Protein AF-A0A1G2TM35-F1 (afdb_monomer_lite)

Sequence (67 aa):
MKKQINKLKNLPDILTLKQTRNILSVHPNTLRNWDNRGILRAIRYGNRGDRRWKKEVILALLKNDKK

InterPro domains:
  IPR009061 Putative DNA-binding domain superfamily [SSF46955] (14-62)
  IPR041657 Helix-turn-helix domain, group 17 [PF12728] (15-64)

Foldseek 3Di:
DVVLVVLLVPDDQKAALVSLCVSVVDDSVVVVVCCVVVVFPFQQDPPVGGGIHGSVSSVVVVVVVPD

Organism: NCBI:txid1802751

Secondary structure (DSSP, 8-state):
-HHHHHHHHTS-SEEEHHHHHHHHT--HHHHHHHHHTTSSPPEEETTTTEEEEEHHHHHHHHHHTT-

pLDDT: mean 86.77, std 10.12, range [44.28, 94.5]

Radius of gyration: 11.53 Å; chains: 1; bounding box: 24×26×32 Å

Structure (mmCIF, N/CA/C/O backbone):
data_AF-A0A1G2TM35-F1
#
_entry.id   AF-A0A1G2TM35-F1
#
loop_
_atom_site.group_PDB
_atom_site.id
_atom_site.type_symbol
_atom_site.label_atom_id
_atom_site.label_alt_id
_atom_site.label_comp_id
_atom_site.label_asym_id
_atom_site.label_entity_id
_atom_site.label_seq_id
_atom_site.pdbx_PDB_ins_code
_atom_site.Cartn_x
_atom_site.Cartn_y
_atom_site.Cartn_z
_atom_site.occupancy
_atom_site.B_iso_or_equiv
_atom_site.auth_seq_id
_atom_site.auth_comp_id
_atom_site.auth_asym_id
_atom_site.auth_atom_id
_atom_site.pdbx_PDB_model_num
ATOM 1 N N . MET A 1 1 ? -7.452 8.695 12.040 1.00 58.41 1 MET A N 1
ATOM 2 C CA . MET A 1 1 ? -7.873 8.017 10.786 1.00 58.41 1 MET A CA 1
ATOM 3 C C . MET A 1 1 ? -8.628 8.905 9.776 1.00 58.41 1 MET A C 1
ATOM 5 O O . MET A 1 1 ? -8.316 8.817 8.595 1.00 58.41 1 MET A O 1
ATOM 9 N N . LYS A 1 2 ? -9.545 9.823 10.159 1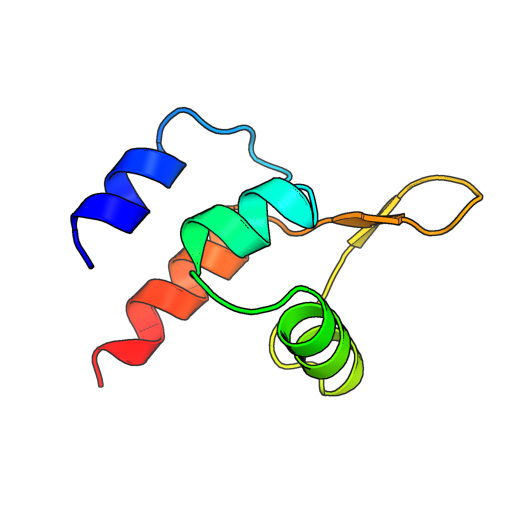.00 59.88 2 LYS A N 1
ATOM 10 C CA . LYS A 1 2 ? -10.244 10.733 9.198 1.00 59.88 2 LYS A CA 1
ATOM 11 C C . LYS A 1 2 ? -9.297 11.519 8.259 1.00 59.88 2 LYS A C 1
ATOM 13 O O . LYS A 1 2 ? -9.596 11.707 7.084 1.00 59.88 2 LYS A O 1
ATOM 18 N N . LYS A 1 3 ? -8.107 11.893 8.748 1.00 69.25 3 LYS A N 1
ATOM 19 C CA . LYS A 1 3 ? -7.051 12.585 7.980 1.00 69.25 3 LYS A CA 1
ATOM 20 C C . LYS A 1 3 ? -6.515 11.772 6.786 1.00 69.25 3 LYS A C 1
ATOM 22 O O . LYS A 1 3 ? -6.155 12.361 5.774 1.00 69.25 3 LYS A O 1
ATOM 27 N N . GLN A 1 4 ? -6.471 10.439 6.878 1.00 74.81 4 GLN A N 1
ATOM 28 C CA . GLN A 1 4 ? -5.952 9.568 5.808 1.00 74.81 4 GLN A CA 1
ATOM 29 C C . GLN A 1 4 ? -6.958 9.427 4.661 1.00 74.81 4 GLN A C 1
ATOM 31 O O . GLN A 1 4 ? -6.576 9.497 3.497 1.00 74.81 4 GLN A O 1
ATOM 36 N N . ILE A 1 5 ? -8.250 9.333 4.988 1.00 76.38 5 ILE A N 1
ATOM 37 C CA . ILE A 1 5 ? -9.338 9.287 4.000 1.00 76.38 5 ILE A CA 1
ATOM 38 C C . ILE A 1 5 ? -9.388 10.593 3.194 1.00 76.38 5 ILE A C 1
ATOM 40 O O . ILE A 1 5 ? -9.523 10.557 1.973 1.00 76.38 5 ILE A O 1
ATOM 44 N N . ASN A 1 6 ? -9.193 11.744 3.845 1.00 79.12 6 ASN A N 1
ATOM 45 C CA . ASN A 1 6 ? -9.132 13.033 3.150 1.00 79.12 6 ASN A CA 1
ATOM 46 C C . ASN A 1 6 ? -7.923 13.141 2.209 1.00 79.12 6 ASN A C 1
ATOM 48 O O . ASN A 1 6 ? -8.068 13.657 1.106 1.00 79.12 6 ASN A O 1
ATOM 52 N N . LYS A 1 7 ? -6.756 12.594 2.587 1.00 77.12 7 LYS A N 1
ATOM 53 C CA . LYS A 1 7 ? -5.593 12.518 1.683 1.00 77.12 7 LYS A CA 1
ATOM 54 C C . LYS A 1 7 ? -5.867 11.660 0.447 1.00 77.12 7 LYS A C 1
ATOM 56 O O . LYS A 1 7 ? -5.309 11.937 -0.606 1.00 77.12 7 LYS A O 1
ATOM 61 N N . LEU A 1 8 ? -6.718 10.640 0.566 1.00 80.88 8 LEU A N 1
ATOM 62 C CA . LEU A 1 8 ? -7.080 9.769 -0.549 1.00 80.88 8 LEU A CA 1
ATOM 63 C C . LEU A 1 8 ? -7.922 10.491 -1.609 1.00 80.88 8 LEU A C 1
ATOM 65 O O . LEU A 1 8 ? -7.804 10.172 -2.787 1.00 80.88 8 LEU A O 1
ATOM 69 N N . LYS A 1 9 ? -8.777 11.444 -1.209 1.00 78.75 9 LYS A N 1
ATOM 70 C CA . LYS A 1 9 ? -9.748 12.090 -2.111 1.00 78.75 9 LYS A CA 1
ATOM 71 C C . LYS A 1 9 ? -9.086 12.736 -3.330 1.00 78.75 9 LYS A C 1
ATOM 73 O O . LYS A 1 9 ? -9.550 12.494 -4.436 1.00 78.75 9 LYS A O 1
ATOM 78 N N . ASN A 1 10 ? -7.963 13.422 -3.130 1.00 82.19 10 ASN A N 1
ATOM 79 C CA . ASN A 1 10 ? -7.263 14.179 -4.178 1.00 82.19 10 ASN A CA 1
ATOM 80 C C . ASN A 1 10 ? -6.174 13.371 -4.906 1.00 82.19 10 ASN A C 1
ATOM 82 O O . ASN A 1 10 ? -5.388 13.938 -5.660 1.00 82.19 10 ASN A O 1
ATOM 86 N N . LEU A 1 11 ? -6.067 12.068 -4.637 1.00 85.25 11 LEU A N 1
ATOM 87 C CA . LEU A 1 11 ? -5.063 11.203 -5.250 1.00 85.25 11 LEU A CA 1
ATOM 88 C C . LEU A 1 11 ? -5.662 10.358 -6.383 1.00 85.25 11 LEU A C 1
ATOM 90 O O . LEU A 1 11 ? -6.853 10.021 -6.318 1.00 85.25 11 LEU A O 1
ATOM 94 N N . PRO A 1 12 ? -4.829 9.981 -7.374 1.00 89.38 12 PRO A N 1
ATOM 95 C CA . PRO A 1 12 ? -5.241 9.138 -8.491 1.00 89.38 12 PRO A CA 1
ATOM 96 C C . PRO A 1 12 ? -5.713 7.755 -8.027 1.00 89.38 12 PRO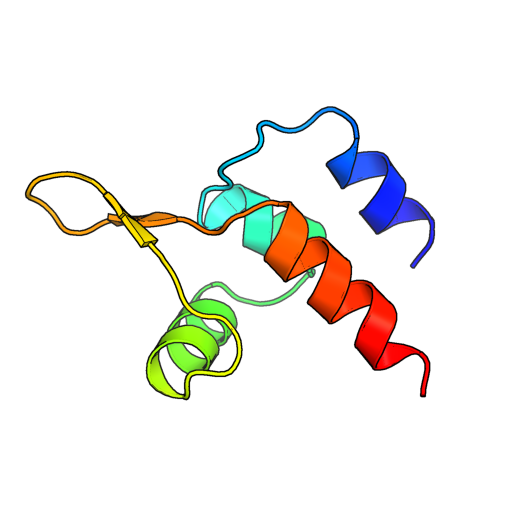 A C 1
ATOM 98 O O . PRO A 1 12 ? -5.380 7.296 -6.931 1.00 89.38 12 PRO A O 1
ATOM 101 N N . ASP A 1 13 ? -6.449 7.066 -8.898 1.00 90.38 13 ASP A N 1
ATOM 102 C CA . ASP A 1 13 ? -7.028 5.748 -8.599 1.00 90.38 13 ASP A CA 1
ATOM 103 C C . ASP A 1 13 ? -5.976 4.653 -8.424 1.00 90.38 13 ASP A C 1
ATOM 105 O O . ASP A 1 13 ? -6.205 3.659 -7.732 1.00 90.38 13 ASP A O 1
ATOM 109 N N . ILE A 1 14 ? -4.795 4.854 -9.007 1.00 92.94 14 ILE A N 1
ATOM 110 C CA . ILE A 1 14 ? -3.644 3.975 -8.854 1.00 92.94 14 ILE A CA 1
ATOM 111 C C . ILE A 1 14 ? -2.560 4.715 -8.077 1.00 92.94 14 ILE A C 1
ATOM 113 O O . ILE A 1 14 ? -2.037 5.742 -8.506 1.00 92.94 14 ILE A O 1
ATOM 117 N N . LEU A 1 15 ? -2.186 4.141 -6.941 1.00 93.25 15 LEU A N 1
ATOM 118 C CA . LEU A 1 15 ? -1.233 4.699 -6.003 1.00 93.25 15 LEU A CA 1
ATOM 119 C C . LEU A 1 15 ? 0.119 4.003 -6.113 1.00 93.25 15 LEU A C 1
ATOM 121 O O . LEU A 1 15 ? 0.237 2.780 -6.195 1.00 93.25 15 LEU A O 1
ATOM 125 N N . THR A 1 16 ? 1.167 4.813 -6.070 1.00 93.88 16 THR A N 1
ATOM 126 C CA . THR A 1 16 ? 2.556 4.356 -5.994 1.00 93.88 16 THR A CA 1
ATOM 127 C C . THR A 1 16 ? 2.911 3.877 -4.586 1.00 93.88 16 THR A C 1
ATOM 129 O O . THR A 1 16 ? 2.214 4.172 -3.609 1.00 93.88 16 THR A O 1
ATOM 132 N N . LEU A 1 17 ? 4.057 3.203 -4.451 1.00 92.12 17 LEU A N 1
ATOM 133 C CA . LEU A 1 17 ? 4.623 2.816 -3.154 1.00 92.12 17 LEU A CA 1
ATOM 134 C C . LEU A 1 17 ? 4.750 4.010 -2.201 1.00 92.12 17 LEU A C 1
ATOM 136 O O . LEU A 1 17 ? 4.352 3.917 -1.044 1.00 92.12 17 LEU A O 1
ATOM 140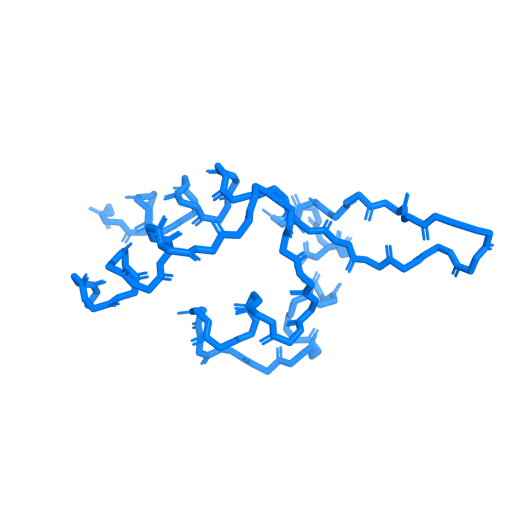 N N . LYS A 1 18 ? 5.258 5.150 -2.687 1.00 91.94 18 LYS A N 1
ATOM 141 C CA . LYS A 1 18 ? 5.460 6.356 -1.870 1.00 91.94 18 LYS A CA 1
ATOM 142 C C . LYS A 1 18 ? 4.133 6.951 -1.395 1.00 91.94 18 LYS A C 1
ATOM 144 O O . LYS A 1 18 ? 4.020 7.319 -0.229 1.00 91.94 18 LYS A O 1
ATOM 149 N N . GLN A 1 19 ? 3.129 7.024 -2.269 1.00 92.25 19 GLN A N 1
ATOM 150 C CA . GLN A 1 19 ? 1.800 7.519 -1.897 1.00 92.25 19 GLN A CA 1
ATOM 151 C C . GLN A 1 19 ? 1.135 6.592 -0.879 1.00 92.25 19 GLN A C 1
ATOM 153 O O . GLN A 1 19 ? 0.708 7.051 0.177 1.00 92.25 19 GLN A O 1
ATOM 158 N N . THR A 1 20 ? 1.135 5.288 -1.152 1.00 92.81 20 THR A N 1
ATOM 159 C CA . THR A 1 20 ? 0.556 4.260 -0.276 1.00 92.81 20 THR A CA 1
ATOM 160 C C . THR A 1 20 ? 1.199 4.289 1.109 1.00 92.81 20 THR A C 1
ATOM 162 O O . THR A 1 20 ? 0.505 4.333 2.123 1.00 92.81 20 THR A O 1
ATOM 165 N N . ARG A 1 21 ? 2.532 4.391 1.154 1.00 93.62 21 ARG A N 1
ATOM 166 C CA . ARG A 1 21 ? 3.316 4.575 2.379 1.00 93.62 21 ARG A CA 1
ATOM 167 C C . ARG A 1 21 ? 2.872 5.802 3.172 1.00 93.62 21 ARG A C 1
ATOM 169 O O . ARG A 1 21 ? 2.667 5.714 4.375 1.00 93.62 21 ARG A O 1
ATOM 176 N N . ASN A 1 22 ? 2.709 6.940 2.501 1.00 90.31 22 ASN A N 1
ATOM 177 C CA . ASN A 1 22 ? 2.334 8.203 3.141 1.00 90.31 22 ASN A CA 1
ATOM 178 C C . ASN A 1 22 ? 0.875 8.225 3.638 1.00 90.31 22 ASN A C 1
ATOM 180 O O . ASN A 1 22 ? 0.545 9.018 4.522 1.00 90.31 22 ASN A O 1
ATOM 184 N N . ILE A 1 23 ? -0.003 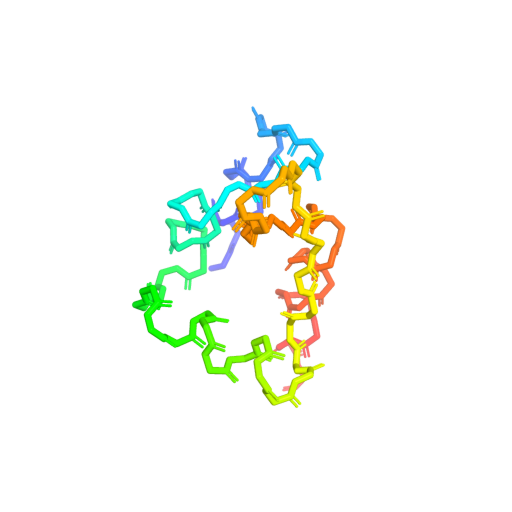7.409 3.048 1.00 90.31 23 ILE A N 1
ATOM 185 C CA . ILE A 1 23 ? -1.397 7.251 3.480 1.00 90.31 23 ILE A CA 1
ATOM 186 C C . ILE A 1 23 ? -1.460 6.349 4.708 1.00 90.31 23 ILE A C 1
ATOM 188 O O . ILE A 1 23 ? -2.037 6.732 5.721 1.00 90.31 23 ILE A O 1
ATOM 192 N N . LEU A 1 24 ? -0.864 5.162 4.615 1.00 89.38 24 LEU A N 1
ATOM 193 C CA . LEU A 1 24 ? -0.930 4.146 5.663 1.00 89.38 24 LEU A CA 1
ATOM 194 C C . LEU A 1 24 ? 0.036 4.429 6.822 1.00 89.38 24 LEU A C 1
ATOM 196 O O . LEU A 1 24 ? -0.095 3.820 7.873 1.00 89.38 24 LEU A O 1
ATOM 200 N N . SER A 1 25 ? 0.968 5.374 6.654 1.00 89.88 25 SER A N 1
ATOM 201 C CA . SER A 1 25 ? 2.012 5.706 7.635 1.00 89.88 25 SER A CA 1
ATOM 202 C C . SER A 1 25 ? 2.839 4.487 8.067 1.00 89.88 25 SER A C 1
ATOM 204 O O . SER A 1 25 ? 3.232 4.366 9.221 1.00 89.88 25 SER A O 1
ATOM 206 N N . VAL A 1 26 ? 3.122 3.585 7.125 1.00 91.75 26 VAL A N 1
ATOM 207 C CA . VAL A 1 26 ? 3.943 2.380 7.339 1.00 91.75 26 VAL A CA 1
ATOM 208 C C . VAL A 1 26 ? 5.269 2.482 6.592 1.00 91.75 26 VAL A C 1
ATOM 210 O O . VAL A 1 26 ? 5.432 3.327 5.716 1.00 91.75 26 VAL A O 1
ATOM 213 N N . HIS A 1 27 ? 6.227 1.603 6.883 1.00 93.81 27 HIS A N 1
ATOM 214 C CA . HIS A 1 27 ? 7.483 1.531 6.135 1.00 93.81 27 HIS A CA 1
ATOM 215 C C . HIS A 1 27 ? 7.274 0.874 4.744 1.00 93.81 27 HIS A C 1
ATOM 217 O O . HIS A 1 27 ? 6.436 -0.023 4.616 1.00 93.81 27 HIS A O 1
ATOM 223 N N . PRO A 1 28 ? 8.034 1.231 3.682 1.00 93.31 28 PRO A N 1
ATOM 224 C CA . PRO A 1 28 ? 7.922 0.580 2.370 1.00 93.31 28 PRO A CA 1
ATOM 225 C C . PRO A 1 28 ? 8.092 -0.942 2.412 1.00 93.31 28 PRO A C 1
ATOM 227 O O . PRO A 1 28 ? 7.449 -1.655 1.645 1.00 93.31 28 PRO A O 1
ATOM 230 N N . ASN A 1 29 ? 8.948 -1.447 3.308 1.00 94.44 29 ASN A N 1
ATOM 231 C CA . ASN A 1 29 ? 9.150 -2.890 3.463 1.00 94.44 29 ASN A CA 1
ATOM 232 C C . ASN A 1 29 ? 7.892 -3.582 3.990 1.00 94.44 29 ASN A C 1
ATOM 234 O O . ASN A 1 29 ? 7.585 -4.680 3.545 1.00 94.44 29 ASN A O 1
ATOM 238 N N . THR A 1 30 ? 7.117 -2.919 4.848 1.00 94.50 30 THR A N 1
ATOM 239 C CA . THR A 1 30 ? 5.832 -3.441 5.323 1.00 94.50 30 THR A CA 1
ATOM 240 C C . THR A 1 30 ? 4.864 -3.642 4.161 1.00 94.50 30 THR A C 1
ATOM 242 O O . THR A 1 30 ? 4.264 -4.704 4.052 1.00 94.50 30 THR A O 1
ATOM 245 N N . LEU A 1 31 ? 4.785 -2.687 3.227 1.00 93.44 31 LEU A N 1
ATOM 246 C CA . LEU A 1 31 ? 3.945 -2.820 2.029 1.00 93.44 31 LEU A CA 1
ATOM 247 C C . LEU A 1 31 ? 4.401 -3.962 1.116 1.00 93.44 31 LEU A C 1
ATOM 249 O O . LEU A 1 31 ? 3.571 -4.687 0.578 1.00 93.44 31 LEU A O 1
ATOM 253 N N . ARG A 1 32 ? 5.718 -4.151 0.959 1.00 92.31 32 ARG A N 1
ATOM 254 C CA . ARG A 1 32 ? 6.277 -5.289 0.206 1.00 92.31 32 ARG A CA 1
ATOM 255 C C . ARG A 1 32 ? 5.944 -6.620 0.882 1.00 92.31 32 ARG A C 1
ATOM 257 O O . ARG A 1 32 ? 5.567 -7.564 0.201 1.00 92.31 32 ARG A O 1
ATOM 264 N N . ASN A 1 33 ? 6.034 -6.677 2.208 1.00 94.50 33 ASN A N 1
ATOM 265 C CA . ASN A 1 33 ? 5.688 -7.867 2.978 1.00 94.50 33 ASN A CA 1
ATOM 266 C C . ASN A 1 33 ? 4.192 -8.178 2.889 1.00 94.50 33 ASN A C 1
ATOM 268 O O . ASN A 1 33 ? 3.825 -9.340 2.779 1.00 94.50 33 ASN A O 1
ATOM 272 N N . TRP A 1 34 ? 3.326 -7.166 2.901 1.00 93.69 34 TRP A N 1
ATOM 273 C CA . TRP A 1 34 ? 1.885 -7.352 2.723 1.00 93.69 34 TRP A CA 1
ATOM 274 C C . TRP A 1 34 ? 1.512 -7.815 1.318 1.00 93.69 34 TRP A C 1
ATOM 276 O O . TRP A 1 34 ? 0.609 -8.635 1.191 1.00 93.69 34 TRP A O 1
ATOM 286 N N . ASP A 1 35 ? 2.215 -7.342 0.287 1.00 91.44 35 ASP A N 1
ATOM 287 C CA . ASP A 1 35 ? 2.082 -7.861 -1.081 1.00 91.44 35 ASP A CA 1
ATOM 288 C C . ASP A 1 35 ? 2.484 -9.342 -1.137 1.00 91.44 35 ASP A C 1
ATOM 290 O O . ASP A 1 35 ? 1.702 -10.176 -1.582 1.00 91.44 35 ASP A O 1
ATOM 294 N N . ASN A 1 36 ? 3.649 -9.692 -0.578 1.00 91.56 36 ASN A N 1
ATOM 295 C CA . ASN A 1 36 ? 4.128 -11.078 -0.528 1.00 91.56 36 ASN A CA 1
ATOM 296 C C . ASN A 1 36 ? 3.204 -12.002 0.289 1.00 91.56 36 ASN A C 1
ATOM 298 O O . ASN A 1 36 ? 3.068 -13.175 -0.038 1.00 91.56 36 ASN A O 1
ATOM 302 N N . ARG A 1 37 ? 2.567 -11.483 1.347 1.00 92.62 37 ARG A N 1
ATOM 303 C CA . ARG A 1 37 ? 1.596 -12.215 2.182 1.00 92.62 37 ARG A CA 1
ATOM 304 C C . ARG A 1 37 ? 0.179 -12.241 1.594 1.00 92.62 37 ARG A C 1
ATOM 306 O O . ARG A 1 37 ? -0.693 -12.869 2.179 1.00 92.62 37 ARG A O 1
ATOM 313 N N . GLY A 1 38 ? -0.084 -11.524 0.500 1.00 89.19 38 GLY A N 1
ATOM 314 C CA . GLY A 1 38 ? -1.418 -11.419 -0.103 1.00 89.19 38 GLY A CA 1
ATOM 315 C C . GLY A 1 38 ? -2.415 -10.526 0.650 1.00 89.19 38 GLY A C 1
ATOM 316 O O . GLY A 1 38 ? -3.564 -10.428 0.234 1.00 89.19 38 GLY A O 1
ATOM 317 N N . ILE A 1 39 ? -1.986 -9.834 1.711 1.00 88.62 39 ILE A N 1
ATOM 318 C CA . ILE A 1 39 ? -2.820 -8.912 2.505 1.00 88.62 39 ILE A CA 1
ATOM 319 C C . ILE A 1 39 ? -3.162 -7.662 1.686 1.00 88.62 39 ILE A C 1
ATOM 321 O O . ILE A 1 39 ? -4.288 -7.171 1.715 1.00 88.62 39 ILE A O 1
ATOM 325 N N . LEU A 1 40 ? -2.179 -7.138 0.948 1.00 90.56 40 LEU A N 1
ATOM 326 C CA . LEU A 1 40 ? -2.337 -5.950 0.114 1.00 90.56 40 LEU A CA 1
ATOM 327 C C . LEU A 1 40 ? -1.753 -6.207 -1.277 1.00 90.56 40 LEU A C 1
ATOM 329 O O . LEU A 1 40 ? -0.605 -5.864 -1.565 1.00 90.56 40 LEU A O 1
ATOM 333 N N . ARG A 1 41 ? -2.571 -6.803 -2.144 1.00 90.56 41 ARG A N 1
ATOM 334 C CA . ARG A 1 41 ? -2.159 -7.243 -3.479 1.00 90.56 41 ARG A CA 1
ATOM 335 C C . ARG A 1 41 ? -1.836 -6.056 -4.391 1.00 90.56 41 ARG A C 1
ATOM 337 O O . ARG A 1 41 ? -2.701 -5.222 -4.669 1.00 90.56 41 ARG A O 1
ATOM 344 N N . ALA A 1 42 ? -0.588 -5.981 -4.850 1.00 92.62 42 ALA A N 1
ATOM 345 C CA . ALA A 1 42 ? -0.142 -4.963 -5.790 1.00 92.62 42 ALA A CA 1
ATOM 346 C C . ALA A 1 42 ? -0.408 -5.382 -7.243 1.00 92.62 42 ALA A C 1
ATOM 348 O O . ALA A 1 42 ? -0.240 -6.538 -7.631 1.00 92.62 42 ALA A O 1
ATOM 349 N N . ILE A 1 43 ? -0.747 -4.403 -8.074 1.00 92.56 43 ILE A N 1
ATOM 350 C CA . ILE A 1 43 ? -0.676 -4.498 -9.529 1.00 92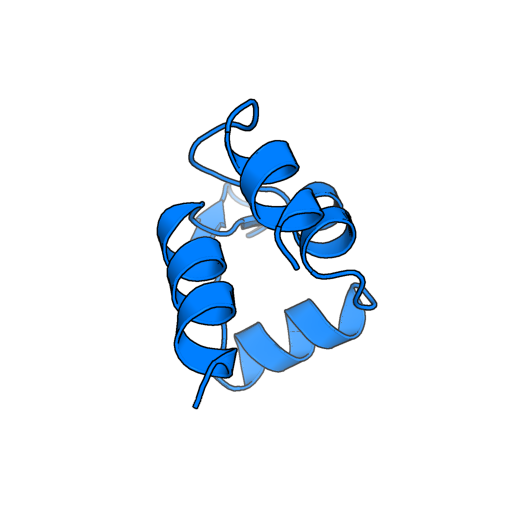.56 43 ILE A CA 1
ATOM 351 C C . ILE A 1 43 ? 0.780 -4.284 -9.934 1.00 92.56 43 ILE A C 1
ATOM 353 O O . ILE A 1 43 ? 1.432 -3.350 -9.459 1.00 92.56 43 ILE A O 1
ATOM 357 N N . ARG A 1 44 ? 1.284 -5.140 -10.822 1.00 91.25 44 ARG A N 1
ATOM 358 C CA . ARG A 1 44 ? 2.603 -4.979 -11.437 1.00 91.25 44 ARG A CA 1
ATOM 359 C C . ARG A 1 44 ? 2.452 -4.131 -12.694 1.00 91.25 44 ARG A C 1
ATOM 361 O O . ARG A 1 44 ? 1.670 -4.473 -13.573 1.00 91.25 44 ARG A O 1
ATOM 368 N N . TYR A 1 45 ? 3.143 -2.997 -12.737 1.00 89.94 45 TYR A N 1
ATOM 369 C CA . TYR A 1 45 ? 3.044 -2.018 -13.814 1.00 89.94 45 TYR A CA 1
ATOM 370 C C . TYR A 1 45 ? 4.352 -1.947 -14.608 1.00 89.94 45 TYR A C 1
ATOM 372 O O . TYR A 1 45 ? 5.426 -1.764 -14.030 1.00 89.94 45 TYR A O 1
ATOM 380 N N . GLY A 1 46 ? 4.243 -2.044 -15.934 1.00 88.50 46 GLY A N 1
ATOM 381 C CA . GLY A 1 46 ? 5.368 -1.963 -16.867 1.00 88.50 46 GLY A CA 1
ATOM 382 C C . GLY A 1 46 ? 6.322 -3.161 -16.824 1.00 88.50 46 GLY A C 1
ATOM 383 O O . GLY A 1 46 ? 6.194 -4.064 -16.000 1.00 88.50 46 GLY A O 1
ATOM 384 N N . ASN A 1 47 ? 7.323 -3.128 -17.706 1.00 87.62 47 ASN A N 1
ATOM 385 C CA . ASN A 1 47 ? 8.290 -4.217 -17.891 1.00 87.62 47 ASN A CA 1
ATOM 386 C C . ASN A 1 47 ? 9.170 -4.483 -16.651 1.00 87.62 47 ASN A C 1
ATOM 388 O O . ASN A 1 47 ? 9.633 -5.594 -16.431 1.00 87.62 47 ASN A O 1
ATOM 392 N N . ARG A 1 48 ? 9.377 -3.467 -15.799 1.00 89.88 48 ARG A N 1
ATOM 393 C CA . ARG A 1 48 ? 10.120 -3.594 -14.529 1.00 89.88 48 ARG A CA 1
ATOM 394 C C . ARG A 1 48 ? 9.290 -4.222 -13.400 1.00 89.88 48 ARG A C 1
ATOM 396 O O . ARG A 1 48 ? 9.849 -4.582 -12.368 1.00 89.88 48 ARG A O 1
ATOM 403 N N . GLY A 1 49 ? 7.969 -4.336 -13.563 1.00 89.25 49 GLY A N 1
ATOM 404 C CA . GLY A 1 49 ? 7.082 -4.916 -12.554 1.00 89.25 49 GLY A CA 1
ATOM 405 C C . GLY A 1 49 ? 6.896 -4.041 -11.310 1.00 89.25 49 GLY A C 1
ATOM 406 O O . GLY A 1 49 ? 6.836 -4.561 -10.188 1.00 89.25 49 GLY A O 1
ATOM 407 N N . ASP A 1 50 ? 6.797 -2.721 -11.492 1.00 90.56 50 ASP A N 1
ATOM 408 C CA . ASP A 1 50 ? 6.622 -1.778 -10.388 1.00 90.56 50 ASP A CA 1
ATOM 409 C C . ASP A 1 50 ? 5.312 -2.040 -9.645 1.00 90.56 50 ASP A C 1
ATOM 411 O O . ASP A 1 50 ? 4.254 -2.216 -10.249 1.00 90.56 50 ASP A O 1
ATOM 415 N N . ARG A 1 51 ? 5.373 -2.038 -8.311 1.00 93.50 51 ARG A N 1
ATOM 416 C CA . ARG A 1 51 ? 4.200 -2.268 -7.462 1.00 93.50 51 ARG A CA 1
ATOM 417 C C . ARG A 1 51 ? 3.355 -1.004 -7.366 1.00 93.50 51 ARG A C 1
ATOM 419 O O . ARG A 1 51 ? 3.821 0.029 -6.873 1.00 93.50 51 ARG A O 1
ATOM 426 N N . ARG A 1 52 ? 2.098 -1.113 -7.786 1.00 94.12 52 ARG A N 1
ATOM 427 C CA . ARG A 1 52 ? 1.073 -0.086 -7.612 1.00 94.12 52 ARG A CA 1
ATOM 428 C C . ARG A 1 52 ? -0.172 -0.671 -6.963 1.00 94.12 52 ARG A C 1
ATOM 430 O O . ARG A 1 52 ? -0.468 -1.847 -7.129 1.00 94.12 52 ARG A O 1
ATOM 437 N N . TRP A 1 53 ? -0.919 0.150 -6.242 1.00 94.06 53 TRP A N 1
ATOM 438 C CA . TRP A 1 53 ? -2.105 -0.284 -5.508 1.00 94.06 53 TRP A CA 1
ATOM 439 C C . TRP A 1 53 ? -3.320 0.513 -5.933 1.00 94.06 53 TRP A C 1
ATOM 441 O O . TRP A 1 53 ? -3.235 1.724 -6.118 1.00 94.06 53 TRP A O 1
ATOM 451 N N . LYS A 1 54 ? -4.468 -0.153 -6.056 1.00 92.94 54 LYS A N 1
ATOM 452 C CA . LYS A 1 54 ? -5.730 0.551 -6.272 1.00 92.94 54 LYS A CA 1
ATOM 453 C C . LYS A 1 54 ? -6.129 1.297 -5.004 1.00 92.94 54 LYS A C 1
ATOM 455 O O . LYS A 1 54 ? -6.080 0.751 -3.899 1.00 92.94 54 LYS A O 1
ATOM 460 N N . LYS A 1 55 ? -6.585 2.530 -5.188 1.00 91.62 55 LYS A N 1
ATOM 461 C CA . LYS A 1 55 ? -7.140 3.400 -4.151 1.00 91.62 55 LYS A CA 1
ATOM 462 C C . LYS A 1 55 ? -8.249 2.711 -3.357 1.00 91.62 55 LYS A C 1
ATOM 464 O O . LYS A 1 55 ? -8.262 2.790 -2.133 1.00 91.62 55 LYS A O 1
ATOM 469 N N . GLU A 1 56 ? -9.123 1.984 -4.043 1.00 90.19 56 GLU A N 1
ATOM 470 C CA . GLU A 1 56 ? -10.240 1.238 -3.452 1.00 90.19 56 GLU A CA 1
ATOM 471 C C . GLU A 1 56 ? -9.777 0.175 -2.454 1.00 90.19 56 GLU A C 1
ATOM 473 O O . GLU A 1 56 ? -10.337 0.066 -1.368 1.00 90.19 56 GLU A O 1
ATOM 478 N N . VAL A 1 57 ? -8.711 -0.560 -2.782 1.00 90.50 57 VAL A N 1
ATOM 479 C CA . VAL A 1 57 ? -8.164 -1.619 -1.920 1.00 90.50 57 VAL A CA 1
ATOM 480 C C . VAL A 1 57 ? -7.585 -1.017 -0.641 1.00 90.50 57 VAL A C 1
ATOM 482 O O . VAL A 1 57 ? -7.836 -1.513 0.453 1.00 90.50 57 VAL A O 1
ATOM 485 N N . ILE A 1 58 ? -6.862 0.099 -0.757 1.00 90.25 58 ILE A N 1
ATOM 486 C CA . ILE A 1 58 ? -6.324 0.822 0.405 1.00 90.25 58 ILE A CA 1
ATOM 487 C C . ILE A 1 58 ? -7.459 1.400 1.260 1.00 90.25 58 ILE A C 1
ATOM 489 O O . ILE A 1 58 ? -7.391 1.362 2.488 1.00 90.25 58 ILE A O 1
ATOM 493 N N . LEU A 1 59 ? -8.520 1.908 0.629 1.00 89.44 59 LEU A N 1
ATOM 494 C CA . LEU A 1 59 ? -9.698 2.403 1.334 1.00 89.44 59 LEU A CA 1
ATOM 495 C C . LEU A 1 59 ? -10.432 1.277 2.075 1.00 89.44 59 LEU A C 1
ATOM 497 O O . LEU A 1 59 ? -10.848 1.483 3.213 1.00 89.44 59 LEU A O 1
ATOM 501 N N . ALA A 1 60 ? -10.584 0.107 1.453 1.00 88.62 60 ALA A N 1
ATOM 502 C CA . ALA A 1 60 ? -11.175 -1.073 2.074 1.00 88.62 60 ALA A CA 1
ATOM 503 C C . ALA A 1 60 ? -10.347 -1.542 3.276 1.00 88.62 60 ALA A C 1
ATOM 505 O O . ALA A 1 60 ? -10.908 -1.770 4.345 1.00 88.62 60 ALA A O 1
ATOM 506 N N . LEU A 1 61 ? -9.017 -1.578 3.142 1.00 87.94 61 LEU A N 1
ATOM 507 C CA . LEU A 1 61 ? -8.108 -1.920 4.236 1.00 87.94 61 LEU A CA 1
ATOM 508 C C . LEU A 1 61 ? -8.276 -0.966 5.433 1.00 87.94 61 LEU A C 1
ATOM 510 O O . LEU A 1 61 ? -8.448 -1.416 6.560 1.00 87.94 61 LEU A O 1
ATOM 514 N N . LEU A 1 62 ? -8.331 0.347 5.184 1.00 86.25 62 LEU A N 1
ATOM 515 C CA . LEU A 1 62 ? -8.564 1.360 6.225 1.00 86.25 62 LEU A CA 1
ATOM 516 C C . LEU A 1 62 ? -9.957 1.286 6.874 1.00 86.25 62 LEU A C 1
ATOM 518 O O . LEU A 1 62 ? -10.141 1.790 7.981 1.00 86.25 62 LEU A O 1
ATOM 522 N N . LYS A 1 63 ? -10.961 0.740 6.179 1.00 84.81 63 LYS A N 1
ATOM 523 C CA . LYS A 1 63 ? -12.312 0.547 6.726 1.00 84.81 63 LYS A CA 1
ATOM 524 C C . LYS A 1 63 ? -12.416 -0.740 7.544 1.00 84.81 63 LYS A C 1
ATOM 526 O O . LYS A 1 63 ? -13.076 -0.715 8.576 1.00 84.81 63 LYS A O 1
ATOM 531 N N . ASN A 1 64 ? -11.771 -1.818 7.097 1.00 80.19 64 ASN A N 1
ATOM 532 C CA . ASN A 1 64 ? -11.799 -3.124 7.761 1.00 80.19 64 ASN A CA 1
ATOM 533 C C . ASN A 1 64 ? -11.089 -3.129 9.121 1.00 80.19 64 ASN A C 1
ATOM 535 O O . ASN A 1 64 ? -11.47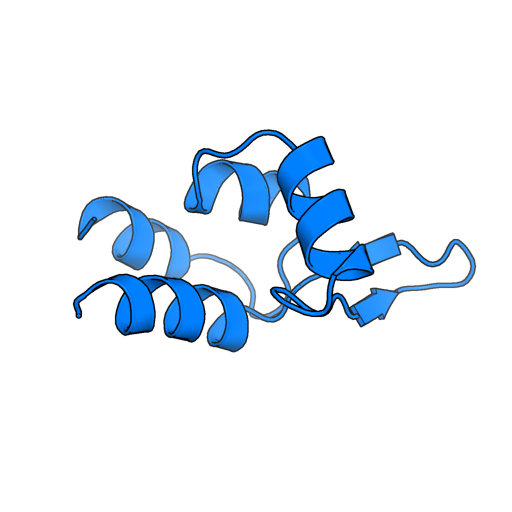5 -3.903 9.986 1.00 80.19 64 ASN A O 1
ATOM 539 N N . ASP A 1 65 ? -10.115 -2.241 9.335 1.00 64.69 65 ASP A N 1
ATOM 540 C CA . ASP A 1 65 ? -9.420 -2.065 10.623 1.00 64.69 65 ASP A CA 1
ATOM 541 C C . ASP A 1 65 ? -10.331 -1.514 11.746 1.00 64.69 65 ASP A C 1
ATOM 543 O O . ASP A 1 65 ? -9.938 -1.465 12.903 1.00 64.69 65 ASP A O 1
ATOM 547 N N . LYS A 1 66 ? -11.567 -1.092 11.433 1.00 57.31 66 LYS A N 1
ATOM 548 C CA . LYS A 1 66 ? -12.539 -0.575 12.415 1.00 57.31 66 LYS A CA 1
ATOM 549 C C . LYS A 1 66 ? -13.325 -1.659 13.172 1.00 57.31 66 LYS A C 1
ATOM 551 O O . LYS A 1 66 ? -14.433 -1.368 13.626 1.00 57.31 66 LYS A O 1
ATOM 556 N N . LYS A 1 67 ? -12.826 -2.889 13.240 1.00 44.28 67 LYS A N 1
ATOM 557 C CA . LYS A 1 67 ? -13.537 -3.986 13.902 1.00 44.28 67 LYS A CA 1
ATOM 558 C C . LYS A 1 67 ? -13.123 -4.133 15.358 1.00 44.28 67 LYS A C 1
ATOM 560 O O . LYS A 1 67 ? -11.913 -3.993 15.628 1.00 44.28 67 LYS A O 1
#